Protein AF-A0A0B0CZR5-F1 (afdb_monomer_lite)

Structure (mmCIF, N/CA/C/O backbone):
data_AF-A0A0B0CZR5-F1
#
_entry.id   AF-A0A0B0CZR5-F1
#
loop_
_atom_site.group_PDB
_atom_site.id
_atom_site.type_symbol
_atom_site.label_atom_id
_atom_site.label_alt_id
_atom_site.label_comp_id
_atom_site.label_asym_id
_atom_site.label_entity_id
_atom_site.label_seq_id
_atom_site.pdbx_PDB_ins_code
_atom_site.Cartn_x
_atom_site.Cartn_y
_atom_site.Cartn_z
_atom_site.occupancy
_atom_site.B_iso_or_equiv
_atom_site.auth_seq_id
_atom_site.auth_comp_id
_atom_site.auth_asym_id
_atom_site.auth_atom_id
_atom_site.pdbx_PDB_model_num
ATOM 1 N N . MET A 1 1 ? 11.563 34.514 -6.060 1.00 42.12 1 MET A N 1
ATOM 2 C CA . MET A 1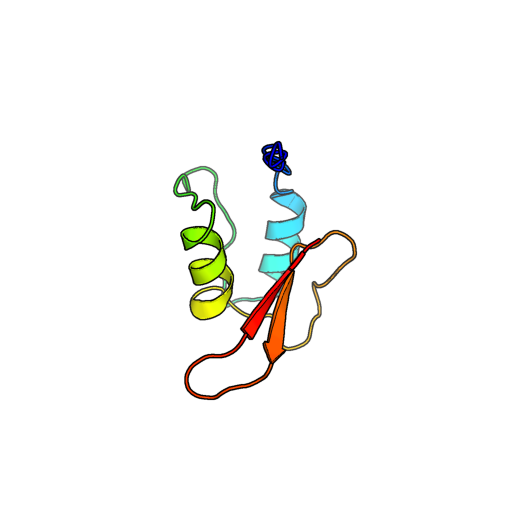 1 ? 10.910 33.299 -6.586 1.00 42.12 1 MET A CA 1
ATOM 3 C C . MET A 1 1 ? 10.346 32.553 -5.389 1.00 42.12 1 MET A C 1
ATOM 5 O O . MET A 1 1 ? 11.106 31.944 -4.652 1.00 42.12 1 MET A O 1
ATOM 9 N N . GLN A 1 2 ? 9.063 32.759 -5.087 1.00 28.39 2 GLN A N 1
ATOM 10 C CA . GLN A 1 2 ? 8.403 32.111 -3.953 1.00 28.39 2 GLN A CA 1
ATOM 11 C C . GLN A 1 2 ? 8.191 30.640 -4.312 1.00 28.39 2 GLN A C 1
ATOM 13 O O . GLN A 1 2 ? 7.455 30.326 -5.242 1.00 28.39 2 GLN A O 1
ATOM 18 N N . THR A 1 3 ? 8.888 29.743 -3.621 1.00 34.78 3 THR A N 1
ATOM 19 C CA . THR A 1 3 ? 8.606 28.310 -3.663 1.00 34.78 3 THR A CA 1
ATOM 20 C C . THR A 1 3 ? 7.319 28.082 -2.887 1.00 34.78 3 THR A C 1
ATOM 22 O O . THR A 1 3 ? 7.325 28.113 -1.657 1.00 34.78 3 THR A O 1
ATOM 25 N N . THR A 1 4 ? 6.209 27.924 -3.601 1.00 36.84 4 THR A N 1
ATOM 26 C CA . THR A 1 4 ? 4.920 27.546 -3.026 1.00 36.84 4 THR A CA 1
ATOM 27 C C . THR A 1 4 ? 5.096 26.192 -2.344 1.00 36.84 4 THR A C 1
ATOM 29 O O . THR A 1 4 ? 5.256 25.167 -3.004 1.00 36.84 4 THR A O 1
ATOM 32 N N . THR A 1 5 ? 5.151 26.200 -1.016 1.00 40.16 5 THR A N 1
ATOM 33 C CA . THR A 1 5 ? 5.097 25.010 -0.172 1.00 40.16 5 THR A CA 1
ATOM 34 C C . THR A 1 5 ? 3.827 24.247 -0.523 1.00 40.16 5 THR A C 1
ATOM 36 O O . THR A 1 5 ? 2.724 24.756 -0.329 1.00 40.16 5 THR A O 1
ATOM 39 N N . SER A 1 6 ? 3.979 23.048 -1.090 1.00 40.88 6 SER A N 1
ATOM 40 C CA . SER A 1 6 ? 2.872 22.121 -1.313 1.00 40.88 6 SER A CA 1
ATOM 41 C C . SER A 1 6 ? 2.207 21.867 0.034 1.00 40.88 6 SER A C 1
ATOM 43 O O . SER A 1 6 ? 2.806 21.283 0.935 1.00 40.88 6 SER A O 1
ATOM 45 N N . SER A 1 7 ? 1.010 22.419 0.174 1.00 38.59 7 SER A N 1
ATOM 46 C CA . SER A 1 7 ? 0.137 22.326 1.330 1.00 38.59 7 SER A CA 1
ATOM 47 C C . SER A 1 7 ? 0.038 20.887 1.831 1.00 38.59 7 SER A C 1
ATOM 49 O O . SER A 1 7 ? -0.058 19.952 1.038 1.00 38.59 7 SER A O 1
ATOM 51 N N . ASP A 1 8 ? 0.059 20.733 3.156 1.00 44.12 8 ASP A N 1
ATOM 52 C CA . ASP A 1 8 ? -0.269 19.516 3.899 1.00 44.12 8 ASP A CA 1
ATOM 53 C C . ASP A 1 8 ? -1.616 18.943 3.427 1.00 44.12 8 ASP A C 1
ATOM 55 O O . ASP A 1 8 ? -2.673 19.192 4.008 1.00 44.12 8 ASP A O 1
ATOM 59 N N . VAL A 1 9 ? -1.601 18.142 2.364 1.00 42.91 9 VAL A N 1
ATOM 60 C CA . VAL A 1 9 ? -2.707 17.243 2.064 1.00 42.91 9 VAL A CA 1
ATOM 61 C C . VAL A 1 9 ? -2.555 16.076 3.036 1.00 42.91 9 VAL A C 1
ATOM 63 O O . VAL A 1 9 ? -1.966 15.041 2.730 1.00 42.91 9 VAL A O 1
ATOM 66 N N . HIS A 1 10 ? -3.045 16.253 4.264 1.00 47.44 10 HIS A N 1
ATOM 67 C CA . HIS A 1 10 ? -3.416 15.120 5.108 1.00 47.44 10 HIS A CA 1
ATOM 68 C C . HIS A 1 10 ? -4.634 14.455 4.465 1.00 47.44 10 HIS A C 1
ATOM 70 O O . HIS A 1 10 ? -5.767 14.633 4.907 1.00 47.44 10 HIS A O 1
ATOM 76 N N . THR A 1 11 ? -4.408 13.707 3.380 1.00 57.69 11 THR A N 1
ATOM 77 C CA . THR A 1 11 ? -5.421 12.798 2.852 1.00 57.69 11 THR A CA 1
ATOM 78 C C . THR A 1 11 ? -5.696 11.800 3.962 1.00 57.69 11 THR A C 1
ATOM 80 O O . THR A 1 11 ? -4.832 11.004 4.337 1.00 57.69 11 THR A O 1
ATOM 83 N N . LYS A 1 12 ? -6.878 11.911 4.561 1.00 70.12 12 LYS A N 1
ATOM 84 C CA . LYS A 1 12 ? -7.347 11.010 5.607 1.00 70.12 12 LYS A CA 1
ATOM 85 C C . LYS A 1 12 ? -7.365 9.607 4.995 1.00 70.12 12 LYS A C 1
ATOM 87 O O . LYS A 1 12 ? -8.135 9.359 4.072 1.00 70.12 12 LYS A O 1
ATOM 92 N N . ILE A 1 13 ? -6.466 8.727 5.438 1.00 81.19 13 ILE A N 1
ATOM 93 C CA . ILE A 1 13 ? -6.403 7.347 4.942 1.00 81.19 13 ILE A CA 1
ATOM 94 C C . ILE A 1 13 ? -7.743 6.682 5.262 1.00 81.19 13 ILE A C 1
ATOM 96 O O . ILE A 1 13 ? -8.203 6.733 6.405 1.00 81.19 13 ILE A O 1
ATOM 100 N N . ASN A 1 14 ? -8.370 6.067 4.260 1.00 89.81 14 ASN A N 1
ATOM 101 C CA . ASN A 1 14 ? -9.572 5.273 4.470 1.00 89.81 14 ASN A CA 1
ATOM 102 C C . ASN A 1 14 ? -9.173 3.917 5.071 1.00 89.81 14 ASN A C 1
ATOM 104 O O . ASN A 1 14 ? -8.848 2.979 4.345 1.00 89.81 14 ASN A O 1
ATOM 108 N N . LEU A 1 15 ? -9.157 3.843 6.405 1.00 90.88 15 LEU A N 1
ATOM 109 C CA . LEU A 1 15 ? -8.766 2.639 7.143 1.00 90.88 15 LEU A CA 1
ATOM 110 C C . LEU A 1 15 ? -9.715 1.461 6.899 1.00 90.88 15 LEU A C 1
ATOM 112 O O . LEU A 1 15 ? -9.264 0.323 6.890 1.00 90.88 15 LEU A O 1
ATOM 116 N N . GLU A 1 16 ? -11.004 1.718 6.670 1.00 94.31 16 GLU A N 1
ATOM 117 C CA . GLU A 1 16 ? -11.984 0.659 6.404 1.00 94.31 16 GLU A CA 1
ATOM 118 C C . GLU A 1 16 ? -11.676 -0.049 5.086 1.00 94.31 16 GLU A C 1
ATOM 120 O O . GLU A 1 16 ? -11.590 -1.279 5.048 1.00 94.31 16 GLU A O 1
ATOM 125 N N . ARG A 1 17 ? -11.446 0.734 4.024 1.00 93.56 17 ARG A N 1
ATOM 126 C CA . ARG A 1 17 ? -11.034 0.206 2.723 1.00 93.56 17 ARG A CA 1
ATOM 127 C C . ARG A 1 17 ? -9.671 -0.479 2.816 1.00 93.56 17 ARG A C 1
ATOM 129 O O . ARG A 1 17 ? -9.543 -1.613 2.375 1.00 93.56 17 ARG A O 1
ATOM 136 N N . LEU A 1 18 ? -8.686 0.166 3.445 1.00 92.88 18 LEU A N 1
ATOM 137 C CA . LEU A 1 18 ? -7.346 -0.405 3.605 1.00 92.88 18 LEU A CA 1
ATOM 138 C C . LEU A 1 18 ? -7.383 -1.756 4.335 1.00 92.88 18 LEU A C 1
ATOM 140 O O . LEU A 1 18 ? -6.755 -2.707 3.886 1.00 92.88 18 LEU A O 1
ATOM 144 N N . ASN A 1 19 ? -8.137 -1.869 5.430 1.00 96.38 19 ASN A N 1
ATOM 145 C CA . ASN A 1 19 ? -8.271 -3.137 6.145 1.00 96.38 19 ASN A CA 1
ATOM 146 C C . ASN A 1 19 ? -9.027 -4.185 5.311 1.00 96.38 19 ASN A C 1
ATOM 148 O O . ASN A 1 19 ? -8.704 -5.365 5.397 1.00 96.38 19 ASN A O 1
ATOM 152 N N . ALA A 1 20 ? -9.989 -3.787 4.468 1.00 96.44 20 ALA A N 1
ATOM 153 C CA . ALA A 1 20 ? -10.625 -4.703 3.517 1.00 96.44 20 ALA A CA 1
ATOM 154 C C . ALA A 1 20 ? -9.648 -5.269 2.482 1.00 96.44 20 ALA A C 1
ATOM 156 O O . ALA A 1 20 ? -9.699 -6.466 2.202 1.00 96.44 20 ALA A O 1
ATOM 157 N N . ASP A 1 21 ? -8.738 -4.437 1.984 1.00 95.81 21 ASP A N 1
ATOM 158 C CA . ASP A 1 21 ? -7.673 -4.850 1.072 1.00 95.81 21 ASP A CA 1
ATOM 159 C C . ASP A 1 21 ? -6.657 -5.762 1.788 1.00 95.81 21 ASP A C 1
ATOM 161 O O . ASP A 1 21 ? -6.308 -6.824 1.275 1.00 95.81 21 ASP A O 1
ATOM 165 N N . ILE A 1 22 ? -6.258 -5.426 3.024 1.00 96.06 22 ILE A N 1
ATOM 166 C CA . ILE A 1 22 ? -5.322 -6.225 3.838 1.00 96.06 22 ILE A CA 1
ATOM 167 C C . ILE A 1 22 ? -5.833 -7.652 4.086 1.00 96.06 22 ILE A C 1
ATOM 169 O O . ILE A 1 22 ? -5.036 -8.585 4.043 1.00 96.06 22 ILE A O 1
ATOM 173 N N . ARG A 1 23 ? -7.145 -7.860 4.279 1.00 96.88 23 ARG A N 1
ATOM 174 C CA . ARG A 1 23 ? -7.728 -9.203 4.505 1.00 96.88 23 ARG A CA 1
ATOM 175 C C . ARG A 1 23 ? -7.459 -10.207 3.389 1.00 96.88 23 ARG A C 1
ATOM 177 O O . ARG A 1 23 ? -7.577 -11.408 3.621 1.00 96.88 23 ARG A O 1
ATOM 184 N N . GLN A 1 24 ? -7.110 -9.736 2.195 1.00 95.94 24 GLN A N 1
ATOM 185 C CA . GLN A 1 24 ? -6.757 -10.597 1.067 1.00 95.94 24 GLN A CA 1
ATOM 186 C C . GLN A 1 24 ? -5.361 -11.228 1.234 1.00 95.94 24 GLN A C 1
ATOM 188 O O . GLN A 1 24 ? -5.046 -12.205 0.557 1.00 95.94 24 GLN A O 1
ATOM 193 N N . PHE A 1 25 ? -4.543 -10.720 2.164 1.00 95.69 25 PHE A N 1
ATOM 194 C CA . PHE A 1 25 ? -3.159 -11.134 2.386 1.00 95.69 25 PHE A CA 1
ATOM 195 C C . PHE A 1 25 ? -2.974 -11.706 3.802 1.00 95.69 25 PHE A C 1
ATOM 197 O O . PHE A 1 25 ? -2.787 -10.949 4.755 1.00 95.69 25 PHE A O 1
ATOM 204 N N . PRO A 1 26 ? -2.952 -13.041 3.986 1.00 94.50 26 PRO A N 1
ATOM 205 C CA . PRO A 1 26 ? -2.862 -13.658 5.315 1.00 94.50 26 PRO A CA 1
ATOM 206 C C . PRO A 1 26 ? -1.542 -13.371 6.053 1.00 94.50 26 PRO A C 1
ATOM 208 O O . PRO A 1 26 ? -1.430 -13.640 7.246 1.00 94.50 26 PRO A O 1
ATOM 211 N N . GLN A 1 27 ? -0.528 -12.853 5.356 1.00 94.50 27 GLN A N 1
ATOM 212 C CA . GLN A 1 27 ? 0.770 -12.482 5.922 1.00 94.50 27 GLN A CA 1
ATOM 213 C C . GLN A 1 27 ? 0.782 -11.072 6.536 1.00 94.50 27 GLN A C 1
ATOM 215 O O . GLN A 1 27 ? 1.778 -10.696 7.155 1.00 94.50 27 GLN A O 1
ATOM 220 N N . VAL A 1 28 ? -0.279 -10.281 6.344 1.00 95.06 28 VAL A N 1
ATOM 221 C CA . VAL A 1 28 ? -0.360 -8.885 6.787 1.00 95.06 28 VAL A CA 1
ATOM 222 C C . VAL A 1 28 ? -1.485 -8.734 7.803 1.00 95.06 28 VAL A C 1
ATOM 224 O O . VAL A 1 28 ? -2.578 -9.264 7.630 1.00 95.06 28 VAL A O 1
ATOM 227 N N . HIS A 1 29 ? -1.212 -8.002 8.881 1.00 94.81 29 HIS A N 1
ATOM 228 C CA . HIS A 1 29 ? -2.198 -7.718 9.916 1.00 94.81 29 HIS A CA 1
ATOM 229 C C . HIS A 1 29 ? -2.895 -6.380 9.652 1.00 94.81 29 HIS A C 1
ATOM 231 O O . HIS A 1 29 ? -2.256 -5.409 9.245 1.00 94.81 29 HIS A O 1
ATOM 237 N N . GLU A 1 30 ? -4.199 -6.323 9.920 1.00 96.12 30 GLU A N 1
ATOM 238 C CA . GLU A 1 30 ? -4.999 -5.101 9.809 1.00 96.12 30 GLU A CA 1
ATOM 239 C C . GLU A 1 30 ? -4.519 -4.001 10.766 1.00 96.12 30 GLU A C 1
ATOM 241 O O . GLU A 1 30 ? -3.947 -4.267 11.828 1.00 96.12 30 GLU A O 1
ATOM 246 N N . VAL A 1 31 ? -4.805 -2.748 10.410 1.00 94.69 31 VAL A N 1
ATOM 247 C CA . VAL A 1 31 ? -4.563 -1.604 11.289 1.00 94.69 31 VAL A CA 1
ATOM 248 C C . VAL A 1 31 ? -5.621 -1.582 12.389 1.00 94.69 31 VAL A C 1
ATOM 250 O O . VAL A 1 31 ? -6.818 -1.507 12.104 1.00 94.69 31 VAL A O 1
ATOM 253 N N . THR A 1 32 ? -5.174 -1.603 13.643 1.00 95.31 32 THR A N 1
ATOM 254 C CA . THR A 1 32 ? -6.022 -1.530 14.840 1.00 95.31 32 THR A CA 1
ATOM 255 C C . THR A 1 32 ? -5.938 -0.150 15.499 1.00 95.31 32 THR A C 1
ATOM 257 O O . THR A 1 32 ? -5.032 0.639 15.233 1.00 95.31 32 THR A O 1
ATOM 260 N N . SER A 1 33 ? -6.900 0.175 16.368 1.00 91.62 33 SER A N 1
ATOM 261 C CA . SER A 1 33 ? -7.021 1.505 16.990 1.00 91.62 33 SER A CA 1
ATOM 262 C C . SER A 1 33 ? -5.895 1.866 17.966 1.00 91.62 33 SER A C 1
ATOM 264 O O . SER A 1 33 ? -5.717 3.037 18.286 1.00 91.62 33 SER A O 1
ATOM 266 N N . ASP A 1 34 ? -5.160 0.878 18.469 1.00 94.44 34 ASP A N 1
ATOM 267 C CA . ASP A 1 34 ? -4.003 1.060 19.349 1.00 94.44 34 ASP A CA 1
ATOM 268 C C . ASP A 1 34 ? -2.711 1.414 18.582 1.00 94.44 34 ASP A C 1
ATOM 270 O O . ASP A 1 34 ? -1.746 1.899 19.181 1.00 94.44 34 ASP A O 1
ATOM 274 N N . MET A 1 35 ? -2.694 1.259 17.252 1.00 93.19 35 MET A N 1
ATOM 275 C CA . MET A 1 35 ? -1.563 1.655 16.411 1.00 93.19 35 MET A CA 1
ATOM 276 C C . MET A 1 35 ? -1.532 3.180 16.214 1.00 93.19 35 MET A C 1
ATOM 278 O O . MET A 1 35 ? -2.419 3.761 15.594 1.00 93.19 35 MET A O 1
ATOM 282 N N . SER A 1 36 ? -0.482 3.844 16.711 1.00 88.38 36 SER A N 1
ATOM 283 C CA . SER A 1 36 ? -0.369 5.319 16.710 1.00 88.38 36 SER A CA 1
ATOM 284 C C . SER A 1 36 ? 0.875 5.875 16.004 1.00 88.38 36 SER A C 1
ATOM 286 O O . SER A 1 36 ? 1.010 7.089 15.832 1.00 88.38 36 SER A O 1
ATOM 288 N N . ILE A 1 37 ? 1.789 5.008 15.563 1.00 90.44 37 ILE A N 1
ATOM 289 C CA . ILE A 1 37 ? 3.027 5.425 14.896 1.00 90.44 37 ILE A CA 1
ATOM 290 C C . ILE A 1 37 ? 2.715 5.826 13.454 1.00 90.44 37 ILE A C 1
ATOM 292 O O . ILE A 1 37 ? 2.210 5.032 12.665 1.00 90.44 37 ILE A O 1
ATOM 296 N N . THR A 1 38 ? 3.068 7.059 13.091 1.00 88.62 38 THR A N 1
ATOM 297 C CA . THR A 1 38 ? 2.930 7.565 11.722 1.00 88.62 38 THR A CA 1
ATOM 298 C C . THR A 1 38 ? 4.225 8.220 11.257 1.00 88.62 38 THR A C 1
ATOM 300 O O . THR A 1 38 ? 4.915 8.903 12.013 1.00 88.62 38 THR A O 1
ATOM 303 N N . HIS A 1 39 ? 4.562 8.012 9.986 1.00 89.69 39 HIS A N 1
ATOM 304 C CA . HIS A 1 39 ? 5.729 8.611 9.341 1.00 89.69 39 HIS A CA 1
ATOM 305 C C . HIS A 1 39 ? 5.298 9.693 8.347 1.00 89.69 39 HIS A C 1
ATOM 307 O O . HIS A 1 39 ? 4.237 9.598 7.726 1.00 89.69 39 HIS A O 1
ATOM 313 N N . LYS A 1 40 ? 6.141 10.716 8.160 1.00 89.00 40 LYS A N 1
ATOM 314 C CA . LYS A 1 40 ? 5.907 11.831 7.224 1.00 89.00 40 LYS A CA 1
ATOM 315 C C . LYS A 1 40 ? 7.145 12.102 6.360 1.00 89.00 40 LYS A C 1
ATOM 317 O O . LYS A 1 40 ? 8.270 11.760 6.734 1.00 89.00 40 LYS A O 1
ATOM 322 N N . GLY A 1 41 ? 6.936 12.703 5.188 1.00 89.19 41 GLY A N 1
ATOM 323 C CA . GLY A 1 41 ? 8.009 13.065 4.253 1.00 89.19 41 GLY A CA 1
ATOM 324 C C . GLY A 1 41 ? 8.863 11.868 3.817 1.00 89.19 41 GLY A C 1
ATOM 325 O O . GLY A 1 41 ? 8.337 10.799 3.508 1.00 89.19 41 GLY A O 1
ATOM 326 N N . VAL A 1 42 ? 10.189 12.038 3.829 1.00 90.19 42 VAL A N 1
ATOM 327 C CA . VAL A 1 42 ? 11.161 11.018 3.386 1.00 90.19 42 VAL A CA 1
ATOM 328 C C . VAL A 1 42 ? 11.024 9.710 4.165 1.00 90.19 42 VAL A C 1
ATOM 330 O O . VAL A 1 42 ? 11.078 8.641 3.566 1.00 90.19 42 VAL A O 1
ATOM 333 N N . SER A 1 43 ? 10.777 9.773 5.478 1.00 91.38 43 SER A N 1
ATOM 334 C CA . SER A 1 43 ? 10.612 8.562 6.296 1.00 91.38 43 SER A CA 1
ATOM 335 C C . SER A 1 43 ? 9.434 7.702 5.823 1.00 91.38 43 SER A C 1
ATOM 337 O O . SER A 1 43 ? 9.575 6.489 5.691 1.00 91.38 43 SER A O 1
ATOM 339 N N . ARG A 1 44 ? 8.304 8.330 5.460 1.00 91.62 44 ARG A N 1
ATOM 340 C CA . ARG A 1 44 ? 7.141 7.636 4.887 1.00 91.62 44 ARG A CA 1
ATOM 341 C C . ARG A 1 44 ? 7.490 6.981 3.555 1.00 91.62 44 ARG A C 1
ATOM 343 O O . ARG A 1 44 ? 7.135 5.828 3.347 1.00 91.62 44 ARG A O 1
ATOM 350 N N . LEU A 1 45 ? 8.193 7.696 2.675 1.00 92.06 45 LEU A N 1
ATOM 351 C CA . LEU A 1 45 ? 8.598 7.168 1.368 1.00 92.06 45 LEU A CA 1
ATOM 352 C C . LEU A 1 45 ? 9.527 5.958 1.507 1.00 92.06 45 LEU A C 1
ATOM 354 O O . LEU A 1 45 ? 9.318 4.959 0.829 1.00 92.06 45 LEU A O 1
ATOM 358 N N . VAL A 1 46 ? 10.502 6.011 2.418 1.00 92.12 46 VAL A N 1
ATOM 359 C CA . VAL A 1 46 ? 11.411 4.885 2.689 1.00 92.12 46 VAL A CA 1
ATOM 360 C C . VAL A 1 46 ? 10.645 3.678 3.230 1.00 92.12 46 VAL A C 1
ATOM 362 O O . VAL A 1 46 ? 10.885 2.560 2.776 1.00 92.12 46 VAL A O 1
ATOM 365 N N . MET A 1 47 ? 9.700 3.894 4.152 1.00 93.19 47 MET A N 1
ATOM 366 C CA . MET A 1 47 ? 8.858 2.822 4.696 1.00 93.19 47 MET A CA 1
ATOM 367 C C . MET A 1 47 ? 8.000 2.165 3.614 1.00 93.19 47 MET A C 1
ATOM 369 O O . MET A 1 47 ? 8.039 0.945 3.464 1.00 93.19 47 MET A O 1
ATOM 373 N N . LEU A 1 48 ? 7.299 2.968 2.809 1.00 91.94 48 LEU A N 1
ATOM 374 C CA . LEU A 1 48 ? 6.483 2.472 1.700 1.00 91.94 48 LEU A CA 1
ATOM 375 C C . LEU A 1 48 ? 7.317 1.756 0.639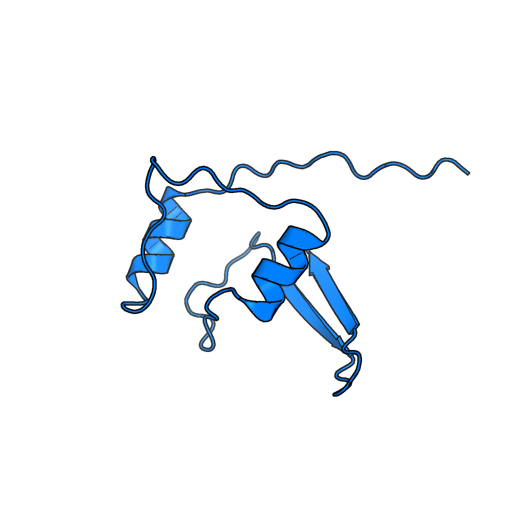 1.00 91.94 48 LEU A C 1
ATOM 377 O O . LEU A 1 48 ? 6.859 0.776 0.060 1.00 91.94 48 LEU A O 1
ATOM 381 N N . ASP A 1 49 ? 8.537 2.218 0.376 1.00 90.88 49 ASP A N 1
ATOM 382 C CA . ASP A 1 49 ? 9.385 1.634 -0.652 1.00 90.88 49 ASP A CA 1
ATOM 383 C C . ASP A 1 49 ? 10.037 0.315 -0.217 1.00 90.88 49 ASP A C 1
ATOM 385 O O . ASP A 1 49 ? 9.976 -0.666 -0.959 1.00 90.88 49 ASP A O 1
ATOM 389 N N . ARG A 1 50 ? 10.638 0.275 0.979 1.00 91.25 50 ARG A N 1
ATOM 390 C CA . ARG A 1 50 ? 11.527 -0.817 1.411 1.00 91.25 50 ARG A CA 1
ATOM 391 C C . ARG A 1 50 ? 10.894 -1.825 2.362 1.00 91.25 50 ARG A C 1
ATOM 393 O O . ARG A 1 50 ? 11.305 -2.979 2.344 1.00 91.25 50 ARG A O 1
ATOM 400 N N . TYR A 1 51 ? 9.958 -1.388 3.198 1.00 92.69 51 TYR A N 1
ATOM 401 C CA . TYR A 1 51 ? 9.474 -2.183 4.331 1.00 92.69 51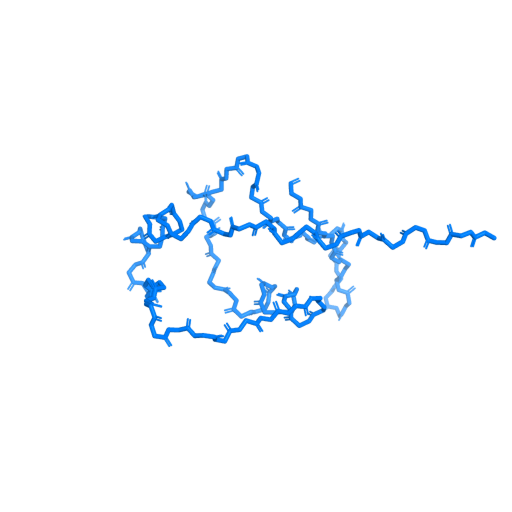 TYR A CA 1
ATOM 402 C C . TYR A 1 51 ? 8.003 -2.583 4.206 1.00 92.69 51 TYR A C 1
ATOM 404 O O . TYR A 1 51 ? 7.572 -3.518 4.873 1.00 92.69 51 TYR A O 1
ATOM 412 N N . ALA A 1 52 ? 7.231 -1.902 3.358 1.00 92.00 52 ALA A N 1
ATOM 413 C CA . ALA A 1 52 ? 5.845 -2.271 3.114 1.00 92.00 52 ALA A CA 1
ATOM 414 C C . ALA A 1 52 ? 5.741 -3.609 2.373 1.00 92.00 52 ALA A C 1
ATOM 416 O O . ALA A 1 52 ? 6.485 -3.871 1.421 1.00 92.00 52 ALA A O 1
ATOM 417 N N . PHE A 1 53 ? 4.758 -4.411 2.780 1.00 93.88 53 PHE A N 1
ATOM 418 C CA . PHE A 1 53 ? 4.326 -5.576 2.023 1.00 93.88 53 PHE A CA 1
ATOM 419 C C . PHE A 1 53 ? 3.860 -5.143 0.627 1.00 93.88 53 PHE A C 1
ATOM 421 O O . PHE A 1 53 ? 3.186 -4.122 0.477 1.00 93.88 53 PHE A O 1
ATOM 428 N N . LYS A 1 54 ? 4.267 -5.892 -0.401 1.00 91.25 54 LYS A N 1
ATOM 429 C CA . LYS A 1 54 ? 3.987 -5.561 -1.799 1.00 91.25 54 LYS A CA 1
ATOM 430 C C . LYS A 1 54 ? 2.9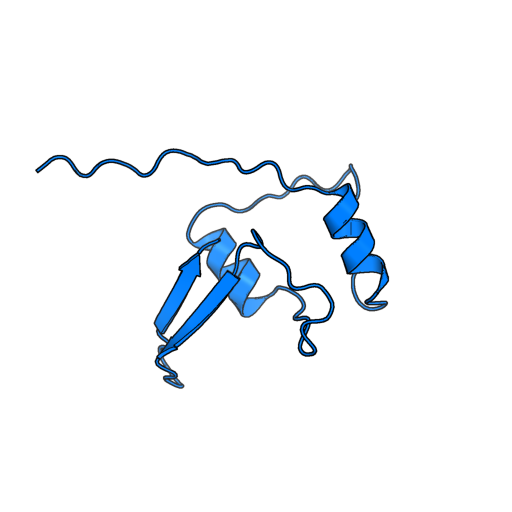29 -6.506 -2.335 1.00 91.25 54 LYS A C 1
ATOM 432 O O . LYS A 1 54 ? 3.171 -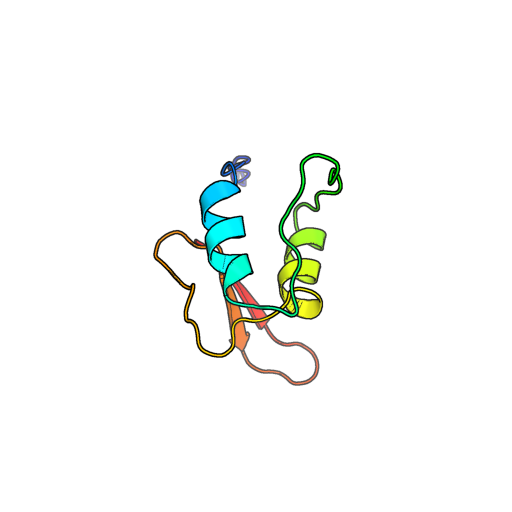7.704 -2.429 1.00 91.25 54 LYS A O 1
ATOM 437 N N . ASP A 1 55 ? 1.813 -5.937 -2.763 1.00 92.00 55 ASP A N 1
ATOM 438 C CA . ASP A 1 55 ? 0.903 -6.617 -3.671 1.00 92.00 55 ASP A CA 1
ATOM 439 C C . ASP A 1 55 ? 1.561 -6.698 -5.059 1.00 92.00 55 ASP A C 1
ATOM 441 O O . ASP A 1 55 ? 1.542 -5.755 -5.857 1.00 92.00 55 ASP A O 1
ATOM 445 N N . THR A 1 56 ? 2.239 -7.813 -5.318 1.00 90.69 56 THR A N 1
ATOM 446 C CA . THR A 1 56 ? 2.941 -8.050 -6.584 1.00 90.69 56 THR A CA 1
ATOM 447 C C . THR A 1 56 ? 1.985 -8.296 -7.746 1.00 90.69 56 THR A C 1
ATOM 449 O O . THR A 1 56 ? 2.338 -7.997 -8.887 1.00 90.69 56 THR A O 1
ATOM 452 N N . GLU A 1 57 ? 0.786 -8.803 -7.457 1.00 93.81 57 GLU A N 1
ATOM 453 C CA . GLU A 1 57 ? -0.252 -9.125 -8.440 1.00 93.81 57 GLU A CA 1
ATOM 454 C C . GLU A 1 57 ? -1.141 -7.919 -8.778 1.00 93.81 57 GLU A C 1
ATOM 456 O O . GLU A 1 57 ? -1.819 -7.933 -9.803 1.00 93.81 57 GLU A O 1
ATOM 461 N N . LYS A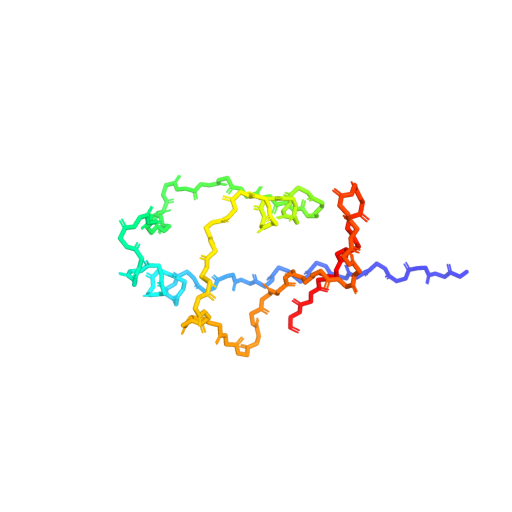 1 58 ? -1.052 -6.838 -7.989 1.00 92.12 58 LYS A N 1
ATOM 462 C CA . LYS A 1 58 ? -1.800 -5.579 -8.163 1.00 92.12 58 LYS A CA 1
ATOM 463 C C . LYS A 1 58 ? -3.315 -5.768 -8.027 1.00 92.12 58 LYS A C 1
ATOM 465 O O . LYS A 1 58 ? -4.081 -5.061 -8.677 1.00 92.12 58 LYS A O 1
ATOM 470 N N . LEU A 1 59 ? -3.732 -6.709 -7.187 1.00 94.56 59 LEU A N 1
ATOM 471 C CA . LEU A 1 59 ? -5.127 -7.016 -6.883 1.00 94.56 59 LEU A CA 1
ATOM 472 C C . LEU A 1 59 ? -5.863 -5.840 -6.232 1.00 94.56 59 LEU A C 1
ATOM 474 O O . LEU A 1 59 ? -7.045 -5.642 -6.501 1.00 94.56 59 LEU A O 1
ATOM 478 N N . THR A 1 60 ? -5.181 -5.059 -5.390 1.00 94.56 60 THR A N 1
ATOM 479 C CA . THR A 1 60 ? -5.812 -3.991 -4.593 1.00 94.56 60 THR A CA 1
ATOM 480 C C . THR A 1 60 ? -5.461 -2.582 -5.073 1.00 94.56 60 THR A C 1
ATOM 482 O O . THR A 1 60 ? -5.784 -1.609 -4.395 1.00 94.56 60 THR A O 1
ATOM 485 N N . LEU A 1 61 ? -4.777 -2.450 -6.217 1.00 93.25 61 LEU A N 1
ATOM 486 C CA . LEU A 1 61 ? -4.426 -1.151 -6.795 1.00 93.25 61 LEU A CA 1
ATOM 487 C C . LEU A 1 61 ? -5.657 -0.504 -7.439 1.00 93.25 61 LEU A C 1
ATOM 489 O O . LEU A 1 61 ? -6.323 -1.110 -8.276 1.00 93.25 61 LEU A O 1
ATOM 493 N N . SER A 1 62 ? -5.920 0.753 -7.102 1.00 91.94 62 SER A N 1
ATOM 494 C CA . SER A 1 62 ? -7.080 1.498 -7.586 1.00 91.94 62 SER A CA 1
ATOM 495 C C . SER A 1 62 ? -6.782 2.985 -7.797 1.00 91.94 62 SER A C 1
ATOM 497 O O . SER A 1 62 ? -5.735 3.504 -7.405 1.00 91.94 62 SER A O 1
ATOM 499 N N . GLU A 1 63 ? -7.722 3.688 -8.428 1.00 91.31 63 GLU A N 1
ATOM 500 C CA . GLU A 1 63 ? -7.622 5.131 -8.639 1.00 91.31 63 GLU A CA 1
ATOM 501 C C . GLU A 1 63 ? -7.560 5.905 -7.311 1.00 91.31 63 GLU A C 1
ATOM 503 O O . GLU A 1 63 ? -8.321 5.646 -6.374 1.00 91.31 63 GLU A O 1
ATOM 508 N N . GLY A 1 64 ? -6.656 6.887 -7.250 1.00 87.75 64 GLY A N 1
ATOM 509 C CA . GLY A 1 64 ? -6.423 7.719 -6.069 1.00 87.75 64 GLY A CA 1
ATOM 510 C C . GLY A 1 64 ? -5.489 7.099 -5.027 1.00 87.75 64 GLY A C 1
ATOM 511 O O . GLY A 1 64 ? -5.254 7.718 -3.983 1.00 87.75 64 GLY A O 1
ATOM 512 N N . ASP A 1 65 ? -4.946 5.906 -5.284 1.00 89.56 65 ASP A N 1
ATOM 513 C CA . ASP A 1 65 ? -3.932 5.312 -4.422 1.00 89.56 65 ASP A CA 1
ATOM 514 C C . ASP A 1 65 ? -2.592 6.033 -4.563 1.00 89.56 65 ASP A C 1
ATOM 516 O O . ASP A 1 65 ? -2.087 6.290 -5.653 1.00 89.56 65 ASP A O 1
ATOM 520 N N . PHE A 1 66 ? -1.961 6.305 -3.423 1.00 89.81 66 PHE A N 1
ATOM 521 C CA . PHE A 1 66 ? -0.615 6.856 -3.421 1.00 89.81 66 PHE A CA 1
ATOM 522 C C . PHE A 1 66 ? 0.396 5.790 -3.855 1.00 89.81 66 PHE A C 1
ATOM 524 O O . PHE A 1 66 ? 0.630 4.817 -3.134 1.00 89.81 66 PHE A O 1
ATOM 531 N N . VAL A 1 67 ? 1.053 6.008 -4.989 1.00 90.50 67 VAL A N 1
ATOM 532 C CA . VAL A 1 67 ? 2.023 5.079 -5.570 1.00 90.50 67 VAL A CA 1
ATOM 533 C C . VAL A 1 67 ? 3.448 5.606 -5.460 1.00 90.50 67 VAL A C 1
ATOM 535 O O . VAL A 1 67 ? 3.715 6.803 -5.573 1.00 90.50 67 VAL A O 1
ATOM 538 N N . VAL A 1 68 ? 4.390 4.681 -5.270 1.00 91.56 68 VAL A N 1
ATOM 539 C CA . VAL A 1 68 ? 5.830 4.923 -5.411 1.00 91.56 68 VAL A CA 1
ATOM 540 C C . VAL A 1 68 ? 6.327 4.051 -6.556 1.00 91.56 68 VAL A C 1
ATOM 542 O O . VAL A 1 68 ? 6.143 2.835 -6.541 1.00 91.56 68 VAL A O 1
ATOM 545 N N . LEU A 1 69 ? 6.954 4.672 -7.550 1.00 90.31 69 LEU A N 1
ATOM 546 C CA . LEU A 1 69 ? 7.380 4.022 -8.785 1.00 90.31 69 LEU A CA 1
ATOM 547 C C . LEU A 1 69 ? 8.885 4.168 -8.972 1.00 90.31 69 LEU A C 1
ATOM 549 O O . LEU A 1 69 ? 9.474 5.191 -8.623 1.00 90.31 69 LEU A O 1
ATOM 553 N N . THR A 1 70 ? 9.512 3.161 -9.567 1.00 90.50 70 THR A N 1
ATOM 554 C CA . THR A 1 70 ? 10.885 3.279 -10.063 1.00 90.50 70 THR A CA 1
ATOM 555 C C . THR A 1 70 ? 10.845 3.915 -11.448 1.00 90.50 70 THR A C 1
ATOM 557 O O . THR A 1 70 ? 10.317 3.328 -12.384 1.00 90.50 70 THR A O 1
ATOM 560 N N . VAL A 1 71 ? 11.382 5.129 -11.566 1.00 92.81 71 VAL A N 1
ATOM 561 C CA . VAL A 1 71 ? 11.439 5.900 -12.822 1.00 92.81 71 VAL A CA 1
ATOM 562 C C . VAL A 1 71 ? 12.671 5.516 -13.635 1.00 92.81 71 VAL A C 1
ATOM 564 O O . VAL A 1 71 ? 12.616 5.428 -14.858 1.00 92.81 71 VAL A O 1
ATOM 567 N N . LYS A 1 72 ? 13.790 5.279 -12.949 1.00 92.50 72 LYS A N 1
ATOM 568 C CA . LYS A 1 72 ? 15.024 4.778 -13.547 1.00 92.50 72 LYS A CA 1
ATOM 569 C C . LYS A 1 72 ? 15.546 3.647 -12.688 1.00 92.50 72 LYS A C 1
ATOM 571 O O . LYS A 1 72 ? 15.825 3.855 -11.504 1.00 92.50 72 LYS A O 1
ATOM 576 N N . ASP A 1 73 ? 15.674 2.485 -13.307 1.00 89.94 73 ASP A N 1
ATOM 577 C CA . ASP A 1 73 ? 16.283 1.335 -12.668 1.00 89.94 73 ASP A CA 1
ATOM 578 C C . ASP A 1 73 ? 17.805 1.517 -12.659 1.00 89.94 73 ASP A C 1
ATOM 580 O O . ASP A 1 73 ? 18.446 1.659 -13.703 1.00 89.94 73 ASP A O 1
ATOM 584 N N . ASP A 1 74 ? 18.365 1.614 -11.461 1.00 92.81 74 ASP A N 1
ATOM 585 C CA . ASP A 1 74 ? 19.798 1.663 -11.211 1.00 92.81 74 ASP A CA 1
ATOM 586 C C . ASP A 1 74 ? 20.051 0.774 -9.985 1.00 92.81 74 ASP A C 1
ATOM 588 O O . ASP A 1 74 ? 19.457 1.023 -8.930 1.00 92.81 74 ASP A O 1
ATOM 592 N N . PRO A 1 75 ? 20.914 -0.253 -10.086 1.00 87.94 75 PRO A N 1
ATOM 593 C CA . PRO A 1 75 ? 21.135 -1.201 -8.994 1.00 87.94 75 PRO A CA 1
ATOM 594 C C . PRO A 1 75 ? 21.651 -0.555 -7.703 1.00 87.94 75 PRO A C 1
ATOM 596 O O . PRO A 1 75 ? 21.488 -1.117 -6.620 1.00 87.94 75 PRO A O 1
ATOM 599 N N . LYS A 1 76 ? 22.304 0.610 -7.807 1.00 89.94 76 LYS A N 1
ATOM 600 C CA . LYS A 1 76 ? 22.913 1.324 -6.684 1.00 89.94 76 LYS A CA 1
ATOM 601 C C . LYS A 1 76 ? 22.047 2.497 -6.225 1.00 89.94 76 LYS A C 1
ATOM 603 O O . LYS A 1 76 ? 21.895 2.696 -5.021 1.00 89.94 76 LYS A O 1
ATOM 608 N N . PHE A 1 77 ? 21.479 3.255 -7.164 1.00 87.69 77 PHE A N 1
ATOM 609 C CA . PHE A 1 77 ? 20.733 4.488 -6.895 1.00 87.69 77 PHE A CA 1
ATOM 610 C C . PHE A 1 77 ? 19.470 4.615 -7.765 1.00 87.69 77 PHE A C 1
ATOM 612 O O . PHE A 1 77 ? 19.420 5.472 -8.654 1.00 87.69 77 PHE A O 1
ATOM 619 N N . PRO A 1 78 ? 18.431 3.794 -7.525 1.00 90.19 78 PRO A N 1
ATOM 620 C CA . PRO A 1 78 ? 17.217 3.845 -8.327 1.00 90.19 78 PRO A CA 1
ATOM 621 C C . PRO A 1 78 ? 16.515 5.192 -8.142 1.00 90.19 78 PRO A C 1
ATOM 623 O O . PRO A 1 78 ? 16.313 5.656 -7.015 1.00 90.19 78 PRO A O 1
ATOM 626 N N . ALA A 1 79 ? 16.098 5.812 -9.246 1.00 93.31 79 ALA A N 1
ATOM 627 C CA . ALA A 1 79 ? 15.301 7.030 -9.178 1.00 93.31 79 ALA A CA 1
ATOM 628 C C . ALA A 1 79 ? 13.848 6.657 -8.874 1.00 93.31 79 ALA A C 1
ATOM 630 O O . ALA A 1 79 ? 13.242 5.870 -9.605 1.00 93.31 79 ALA A O 1
ATOM 631 N N . ARG A 1 80 ? 13.284 7.227 -7.806 1.00 91.88 80 ARG A N 1
ATOM 632 C CA . ARG A 1 80 ? 11.896 6.989 -7.397 1.00 91.88 80 ARG A CA 1
ATOM 633 C C . ARG A 1 80 ? 11.027 8.210 -7.675 1.00 91.88 80 ARG A C 1
ATOM 635 O O . ARG A 1 80 ? 11.406 9.325 -7.330 1.00 91.88 80 ARG A O 1
ATOM 642 N N . GLY A 1 81 ? 9.864 7.983 -8.270 1.00 91.94 81 GLY A N 1
ATOM 643 C CA . GLY A 1 81 ? 8.767 8.943 -8.356 1.00 91.94 81 GLY A CA 1
ATOM 644 C C . GLY A 1 81 ? 7.669 8.574 -7.362 1.00 91.94 81 GLY A C 1
ATOM 645 O O . GLY A 1 81 ? 7.565 7.414 -6.961 1.00 91.94 81 GLY A O 1
ATOM 646 N N . PHE A 1 82 ? 6.854 9.544 -6.956 1.00 92.06 82 PHE A N 1
ATOM 647 C CA . PHE A 1 82 ? 5.687 9.301 -6.111 1.00 92.06 82 PHE A CA 1
ATOM 648 C C . PHE A 1 82 ? 4.530 10.230 -6.488 1.00 92.06 82 PHE A C 1
ATOM 650 O O . PHE A 1 82 ? 4.767 11.356 -6.927 1.00 92.06 82 PHE A O 1
ATOM 657 N N . GLY A 1 83 ? 3.293 9.765 -6.319 1.00 90.69 83 GLY A N 1
ATOM 658 C CA . GLY A 1 83 ? 2.086 10.496 -6.712 1.00 90.69 83 GLY A CA 1
ATOM 659 C C . GLY A 1 83 ? 0.805 9.802 -6.253 1.00 90.69 83 GLY A C 1
ATOM 660 O O . GLY A 1 83 ? 0.884 8.748 -5.628 1.00 90.69 83 GLY A O 1
ATOM 661 N N . PHE A 1 84 ? -0.339 10.421 -6.543 1.00 88.44 84 PHE A N 1
ATOM 662 C CA . PHE A 1 84 ? -1.690 9.877 -6.352 1.00 88.44 84 PHE A CA 1
ATOM 663 C C . PHE A 1 84 ? -2.326 9.570 -7.709 1.00 88.44 84 PHE A C 1
ATOM 665 O O . PHE A 1 84 ? -1.891 10.219 -8.691 1.00 88.44 84 PHE A O 1
#

Foldseek 3Di:
DDPPDPDPPPVPDPLVLVQVVQVVPPVDDRDDPPDDDDDDDPRNVCCVPPPDDDPPVCPSDDPPDWDKDFPADDPVDTDIDIDD

pLDDT: mean 85.12, std 17.55, range [28.39, 96.88]

Secondary structure (DSSP, 8-state):
--------------HHHHHHHHTT-TTSPPP-TT------HHHHHHIIIIIS---SS-TT--TT--EEEEEE--SSS-EEEEE-

Radius of gyration: 15.0 Å; chains: 1; bounding box: 35×47×33 Å

Sequence (84 aa):
MQTTTSSDVHTKINLERLNADIRQFPQVHEVTSDMSITHKGVSRLVMLDRYAFKDTEKLTLSEGDFVVLTVKDDPKFPARGFGF